Protein AF-A0A661T573-F1 (afdb_monomer_lite)

Foldseek 3Di:
DDDDDDDDDPDPDPPPDDDDDDDPVVCVVQPEEEEEDAWDPDADPNHTLVRVVCVLVVVLVHPHYDPDPVPRDPPHHYHYHYSRDDDDSVRSNVPRVDGPDDDDDPPPD

Secondary structure (DSSP, 8-state):
-----------------------HHHHHHTPPEEEEES--SS-BTTB-HHHHHHHHHHHTT--EEES-GGGSPTT--EEEEETTS---HHHHHHHHHSTT------S--

Structure (mmCIF, N/CA/C/O backbone):
data_AF-A0A661T573-F1
#
_entry.id   AF-A0A661T573-F1
#
loop_
_atom_site.group_PDB
_atom_site.id
_atom_site.type_symbol
_atom_site.label_atom_id
_atom_site.label_alt_id
_atom_site.label_comp_id
_atom_site.label_asym_id
_atom_site.label_entity_id
_atom_site.label_seq_id
_atom_site.pdbx_PDB_ins_code
_atom_site.Cartn_x
_atom_site.Cartn_y
_atom_site.Cartn_z
_atom_site.occupancy
_atom_site.B_iso_or_equiv
_atom_site.auth_seq_id
_atom_site.auth_comp_id
_atom_site.auth_asym_id
_atom_site.auth_atom_id
_atom_site.pdbx_PDB_model_num
ATOM 1 N N . MET A 1 1 ? 38.153 -5.346 37.457 1.00 38.47 1 MET A N 1
ATOM 2 C CA . MET A 1 1 ? 37.918 -5.873 36.093 1.00 38.47 1 MET A CA 1
ATOM 3 C C . MET A 1 1 ? 36.423 -6.089 35.889 1.00 38.47 1 MET A C 1
ATOM 5 O O . MET A 1 1 ? 35.817 -6.686 36.760 1.00 38.47 1 MET A O 1
ATOM 9 N N . LYS A 1 2 ? 35.891 -5.522 34.788 1.00 38.81 2 LYS A N 1
ATOM 10 C CA . LYS A 1 2 ? 34.679 -5.843 33.986 1.00 38.81 2 LYS A CA 1
ATOM 11 C C . LYS A 1 2 ? 33.511 -6.556 34.702 1.00 38.81 2 LYS A C 1
ATOM 13 O O . LYS A 1 2 ? 33.689 -7.635 35.231 1.00 38.81 2 LYS A O 1
ATOM 18 N N . GLY A 1 3 ? 32.259 -6.106 34.664 1.00 35.06 3 GLY A N 1
ATOM 19 C CA . GLY A 1 3 ? 31.572 -5.205 33.738 1.00 35.06 3 GLY A CA 1
ATOM 20 C C . GLY A 1 3 ? 30.124 -5.698 33.613 1.00 35.06 3 GLY A C 1
ATOM 21 O O . GLY A 1 3 ? 29.860 -6.648 32.882 1.00 35.06 3 GLY A O 1
ATOM 22 N N . GLY A 1 4 ? 29.204 -5.099 34.374 1.00 35.12 4 GLY A N 1
ATOM 23 C CA . GLY A 1 4 ? 27.785 -5.465 34.392 1.00 35.12 4 GLY A CA 1
ATOM 24 C C . GLY A 1 4 ? 27.025 -4.820 33.234 1.00 35.12 4 GLY A C 1
ATOM 25 O O . GLY A 1 4 ? 26.920 -3.595 33.155 1.00 35.12 4 GLY A O 1
ATOM 26 N N . LYS A 1 5 ? 26.508 -5.644 32.320 1.00 41.41 5 LYS A N 1
ATOM 27 C CA . LYS A 1 5 ? 25.707 -5.212 31.168 1.00 41.41 5 LYS A CA 1
ATOM 28 C C . LYS A 1 5 ? 24.347 -4.690 31.651 1.00 41.41 5 LYS A C 1
ATOM 30 O O . LYS A 1 5 ? 23.508 -5.466 32.097 1.00 41.41 5 LYS A O 1
ATOM 35 N N . ARG A 1 6 ? 24.122 -3.376 31.552 1.00 40.28 6 ARG A N 1
ATOM 36 C CA . ARG A 1 6 ? 22.798 -2.759 31.723 1.00 40.28 6 ARG A CA 1
ATOM 37 C C . ARG A 1 6 ? 22.036 -2.880 30.406 1.00 40.28 6 ARG A C 1
ATOM 39 O O . ARG A 1 6 ? 22.453 -2.311 29.402 1.00 40.28 6 ARG A O 1
ATOM 46 N N . GLY A 1 7 ? 20.953 -3.652 30.419 1.00 34.19 7 GLY A N 1
ATOM 47 C CA . GLY A 1 7 ? 20.026 -3.758 29.298 1.00 34.19 7 GLY A CA 1
ATOM 48 C C . GLY A 1 7 ? 19.343 -2.418 29.033 1.00 34.19 7 GLY A C 1
ATOM 49 O O . GLY A 1 7 ? 18.673 -1.877 29.911 1.00 34.19 7 GLY A O 1
ATOM 50 N N . LEU A 1 8 ? 19.518 -1.887 27.824 1.00 36.16 8 LEU A N 1
ATOM 51 C CA . LEU A 1 8 ? 18.704 -0.797 27.297 1.00 36.16 8 LEU A CA 1
ATOM 52 C C . LEU A 1 8 ? 17.332 -1.374 26.937 1.00 36.16 8 LEU A C 1
ATOM 54 O O . LEU A 1 8 ? 17.208 -2.173 26.011 1.00 36.16 8 LEU A O 1
ATOM 58 N N . LYS A 1 9 ? 16.297 -0.976 27.678 1.00 32.91 9 LYS A N 1
ATOM 59 C CA . LYS A 1 9 ? 14.911 -1.187 27.262 1.00 32.91 9 LYS A CA 1
ATOM 60 C C . LYS A 1 9 ? 14.574 -0.159 26.183 1.00 32.91 9 LYS A C 1
ATOM 62 O O . LYS A 1 9 ? 14.559 1.037 26.462 1.00 32.91 9 LYS A O 1
ATOM 67 N N . ALA A 1 10 ? 14.290 -0.625 24.971 1.00 35.56 10 ALA A N 1
ATOM 68 C CA . ALA A 1 10 ? 13.643 0.183 23.949 1.00 35.56 10 ALA A CA 1
ATOM 69 C C . ALA A 1 10 ? 12.192 0.446 24.387 1.00 35.56 10 ALA A C 1
ATOM 71 O O . ALA A 1 10 ? 11.351 -0.450 24.373 1.00 35.56 10 ALA A O 1
ATOM 72 N N . SER A 1 11 ? 11.918 1.668 24.836 1.00 33.97 11 SER A N 1
ATOM 73 C CA . SER A 1 11 ? 10.564 2.167 25.066 1.00 33.97 11 SER A CA 1
ATOM 74 C C . SER A 1 11 ? 10.106 2.859 23.786 1.00 33.97 11 SER A C 1
ATOM 76 O O . SER A 1 11 ? 10.401 4.033 23.572 1.00 33.97 11 SER A O 1
ATOM 78 N N . CYS A 1 12 ? 9.439 2.125 22.895 1.00 27.73 12 CYS A N 1
ATOM 79 C CA . CYS A 1 12 ? 8.727 2.743 21.781 1.00 27.73 12 CYS A CA 1
ATOM 80 C C . CYS A 1 12 ? 7.343 3.159 22.294 1.00 27.73 12 CYS A C 1
ATOM 82 O O . CYS A 1 12 ? 6.435 2.339 22.437 1.00 27.73 12 CYS A O 1
ATOM 84 N N . GLY A 1 13 ? 7.215 4.433 22.666 1.00 31.86 13 GLY A N 1
ATOM 85 C CA . GLY A 1 13 ? 5.962 5.020 23.123 1.00 31.86 13 GLY A CA 1
ATOM 86 C C . GLY A 1 13 ? 4.947 5.073 21.986 1.00 31.86 13 GLY A C 1
ATOM 87 O O . GLY A 1 13 ? 5.000 5.963 21.144 1.00 31.86 13 GLY A O 1
ATOM 88 N N . SER A 1 14 ? 3.998 4.138 21.980 1.00 33.69 14 SER A N 1
ATOM 89 C CA . SER A 1 14 ? 2.805 4.224 21.135 1.00 33.69 14 SER A CA 1
ATOM 90 C C . SER A 1 14 ? 1.895 5.322 21.676 1.00 33.69 14 SER A C 1
ATOM 92 O O . SER A 1 14 ? 1.109 5.110 22.603 1.00 33.69 14 SER A O 1
ATOM 94 N N . LYS A 1 15 ? 2.022 6.527 21.119 1.00 32.22 15 LYS A N 1
ATOM 95 C CA . LYS A 1 15 ? 1.079 7.619 21.355 1.00 32.22 15 LYS A CA 1
ATOM 96 C C . LYS A 1 15 ? -0.221 7.245 20.638 1.00 32.22 15 LYS A C 1
ATOM 98 O O . LYS A 1 15 ? -0.342 7.377 19.428 1.00 32.22 15 LYS A O 1
ATOM 103 N N . LYS A 1 16 ? -1.152 6.665 21.398 1.00 33.78 16 LYS A N 1
ATOM 104 C CA . LYS A 1 16 ? -2.457 6.182 20.936 1.00 33.78 16 LYS A CA 1
ATOM 105 C C . LYS A 1 16 ? -3.356 7.385 20.646 1.00 33.78 16 LYS A C 1
ATOM 107 O O . LYS A 1 16 ? -4.123 7.818 21.504 1.00 33.78 16 LYS A O 1
ATOM 112 N N . GLU A 1 17 ? -3.197 7.979 19.470 1.00 34.66 17 GLU A N 1
ATOM 113 C CA . GLU A 1 17 ? -4.089 9.036 19.008 1.00 34.66 17 GLU A CA 1
ATOM 114 C C . GLU A 1 17 ? -5.458 8.410 18.705 1.00 34.66 17 GLU A C 1
ATOM 116 O O . GLU A 1 17 ? -5.564 7.420 17.980 1.00 34.66 17 GLU A O 1
ATOM 121 N N . ARG A 1 18 ? -6.503 8.910 19.375 1.00 35.00 18 ARG A N 1
ATOM 122 C CA . ARG A 1 18 ? -7.871 8.384 19.287 1.00 35.00 18 ARG A CA 1
ATOM 123 C C . ARG A 1 18 ? -8.436 8.654 17.894 1.00 35.00 18 ARG A C 1
ATOM 125 O O . ARG A 1 18 ? -9.028 9.703 17.664 1.00 35.00 18 ARG A O 1
ATOM 132 N N . VAL A 1 19 ? -8.291 7.693 16.989 1.00 46.12 19 VAL A N 1
ATOM 133 C CA . VAL A 1 19 ? -9.080 7.650 15.756 1.00 46.12 19 VAL A CA 1
ATOM 134 C C . VAL A 1 19 ? -10.496 7.220 16.139 1.00 46.12 19 VAL A C 1
ATOM 136 O O . VAL A 1 19 ? -10.682 6.187 16.781 1.00 46.12 19 VAL A O 1
ATOM 139 N N . ALA A 1 20 ? -11.474 8.073 15.834 1.00 41.12 20 ALA A N 1
ATOM 140 C CA . ALA A 1 20 ? -12.874 7.888 16.192 1.00 41.12 20 ALA A CA 1
ATOM 141 C C . ALA A 1 20 ? -13.417 6.540 15.687 1.00 41.12 20 ALA A C 1
ATOM 143 O O . ALA A 1 20 ? -13.202 6.157 14.537 1.00 41.12 20 ALA A O 1
ATOM 144 N N . ASP A 1 21 ? -14.126 5.832 16.565 1.00 42.72 21 ASP A N 1
ATOM 145 C CA . ASP A 1 21 ? -14.720 4.532 16.276 1.00 42.72 21 ASP A CA 1
ATOM 146 C C . ASP A 1 21 ? -16.002 4.735 15.450 1.00 42.72 21 ASP A C 1
ATOM 148 O O . ASP A 1 21 ? -17.018 5.225 15.948 1.00 42.72 21 ASP A O 1
ATOM 152 N N . PHE A 1 22 ? -15.932 4.446 14.147 1.00 45.91 22 PHE A N 1
ATOM 153 C CA . PHE A 1 22 ? -17.074 4.553 13.239 1.00 45.91 22 PHE A CA 1
ATOM 154 C C . PHE A 1 22 ? -17.852 3.224 13.178 1.00 45.91 22 PHE A C 1
ATOM 156 O O . PHE A 1 22 ? -17.236 2.165 13.011 1.00 45.91 22 PHE A O 1
ATOM 163 N N . PRO A 1 23 ? -19.200 3.254 13.243 1.00 42.75 23 PRO A N 1
ATOM 164 C CA . PRO A 1 23 ? -20.033 2.051 13.281 1.00 42.75 23 PRO A CA 1
ATOM 165 C C . PRO A 1 23 ? -19.893 1.186 12.014 1.00 42.75 23 PRO A C 1
ATOM 167 O O . PRO A 1 23 ? -19.740 1.698 10.901 1.00 42.75 23 PRO A O 1
ATOM 170 N N . ALA A 1 24 ? -19.984 -0.137 12.188 1.00 46.25 24 ALA A N 1
ATOM 171 C CA . ALA A 1 24 ? -19.642 -1.169 11.198 1.00 46.25 24 ALA A CA 1
ATOM 172 C C . ALA A 1 24 ? -20.379 -1.073 9.841 1.00 46.25 24 ALA A C 1
ATOM 174 O O . ALA A 1 24 ? -19.832 -1.491 8.821 1.00 46.25 24 ALA A O 1
ATOM 175 N N . GLU A 1 25 ? -21.580 -0.488 9.788 1.00 37.34 25 GLU A N 1
ATOM 176 C CA . GLU A 1 25 ? -22.346 -0.307 8.541 1.00 37.34 25 GLU A CA 1
ATOM 177 C C . GLU A 1 25 ? -21.809 0.826 7.654 1.00 37.34 25 GLU A C 1
ATOM 179 O O . GLU A 1 25 ? -21.759 0.675 6.433 1.00 37.34 25 GLU A O 1
ATOM 184 N N . ARG A 1 26 ? -21.282 1.914 8.240 1.00 47.25 26 ARG A N 1
ATOM 185 C CA . ARG A 1 26 ? -20.576 2.966 7.480 1.00 47.25 26 ARG A CA 1
ATOM 186 C C . ARG A 1 26 ? -19.232 2.483 6.932 1.00 47.25 26 ARG A C 1
ATOM 188 O O . ARG A 1 26 ? -18.792 2.953 5.887 1.00 47.25 26 ARG A O 1
ATOM 195 N N . ARG A 1 27 ? -18.622 1.487 7.583 1.00 51.03 27 ARG A N 1
ATOM 196 C CA . ARG A 1 27 ? -17.356 0.867 7.161 1.00 51.03 27 ARG A CA 1
ATOM 197 C C . ARG A 1 27 ? -17.473 0.131 5.813 1.00 51.03 27 ARG A C 1
ATOM 199 O O . ARG A 1 27 ? -16.483 0.035 5.098 1.00 51.03 27 ARG A O 1
ATOM 206 N N . ARG A 1 28 ? -18.673 -0.338 5.427 1.00 49.34 28 ARG A N 1
ATOM 207 C CA . ARG A 1 28 ? -18.928 -1.001 4.125 1.00 49.34 28 ARG A CA 1
ATOM 208 C C . ARG A 1 28 ? -19.154 -0.029 2.967 1.00 49.34 28 ARG A C 1
ATOM 210 O O . ARG A 1 28 ? -18.781 -0.338 1.843 1.00 49.34 28 ARG A O 1
ATOM 217 N N . MET A 1 29 ? -19.730 1.142 3.233 1.00 49.56 29 MET A N 1
ATOM 218 C CA . MET A 1 29 ? -19.978 2.170 2.211 1.00 49.56 29 MET A CA 1
ATOM 219 C C . MET A 1 29 ? -18.754 3.082 1.995 1.00 49.56 29 MET A C 1
ATOM 221 O O . MET A 1 29 ? -18.670 3.806 1.008 1.00 49.56 29 MET A O 1
ATOM 225 N N . MET A 1 30 ? -17.779 3.013 2.907 1.00 63.69 30 MET A N 1
ATOM 226 C CA . MET A 1 30 ? -16.559 3.822 2.929 1.00 63.69 30 MET A CA 1
ATOM 227 C C . MET A 1 30 ? -15.340 2.926 3.201 1.00 63.69 30 MET A C 1
ATOM 229 O O . MET A 1 30 ? -14.561 3.184 4.114 1.00 63.69 30 MET A O 1
ATOM 233 N N . GLY A 1 31 ? -15.214 1.831 2.442 1.00 73.62 31 GLY A N 1
ATOM 234 C CA . GLY A 1 31 ? -14.070 0.920 2.546 1.00 73.62 31 GLY A CA 1
ATOM 235 C C . GLY A 1 31 ? -12.725 1.629 2.303 1.00 73.62 31 GLY A C 1
ATOM 236 O O . GLY A 1 31 ? -12.712 2.706 1.695 1.00 73.62 31 GLY A O 1
ATOM 237 N N . PRO A 1 32 ? -11.607 1.055 2.784 1.00 84.31 32 PRO A N 1
ATOM 238 C CA . PRO A 1 32 ? -10.283 1.646 2.626 1.00 84.31 32 PRO A CA 1
ATOM 239 C C . PRO A 1 32 ? -9.893 1.748 1.147 1.00 84.31 32 PRO A C 1
ATOM 241 O O . PRO A 1 32 ? -10.089 0.806 0.377 1.00 84.31 32 PRO A O 1
ATOM 244 N N . CYS A 1 33 ? -9.321 2.889 0.766 1.00 90.25 33 CYS A N 1
ATOM 245 C CA . CYS A 1 33 ? -8.753 3.116 -0.563 1.00 90.25 33 CYS A CA 1
ATOM 246 C C . CYS A 1 33 ? -7.235 2.916 -0.512 1.00 90.25 33 CYS A C 1
ATOM 248 O O . CYS A 1 33 ? -6.611 3.204 0.509 1.00 90.25 33 CYS A O 1
ATOM 250 N N . ALA A 1 34 ? -6.620 2.485 -1.609 1.00 92.94 34 ALA A N 1
ATOM 251 C CA . ALA A 1 34 ? -5.165 2.435 -1.731 1.00 92.94 34 ALA A CA 1
ATOM 252 C C . ALA A 1 34 ? -4.643 3.494 -2.703 1.00 92.94 34 ALA A C 1
ATOM 254 O O . ALA A 1 34 ? -5.229 3.731 -3.756 1.00 92.94 34 ALA A O 1
ATOM 255 N N . PHE A 1 35 ? -3.493 4.071 -2.370 1.00 94.12 35 PHE A N 1
ATOM 256 C CA . PHE A 1 35 ? -2.700 4.906 -3.261 1.00 94.12 35 PHE A CA 1
ATOM 257 C C . PHE A 1 35 ? -1.299 4.308 -3.374 1.00 94.12 35 PHE A C 1
ATOM 259 O O . PHE A 1 35 ? -0.567 4.202 -2.385 1.00 94.12 35 PHE A O 1
ATOM 266 N N . ILE A 1 36 ? -0.940 3.896 -4.589 1.00 93.25 36 ILE A N 1
ATOM 267 C CA . ILE A 1 36 ? 0.370 3.325 -4.895 1.00 93.25 36 ILE A CA 1
ATOM 268 C C . ILE A 1 36 ? 1.239 4.440 -5.464 1.00 93.25 36 ILE A C 1
ATOM 270 O O . ILE A 1 36 ? 0.939 4.973 -6.530 1.00 93.25 36 ILE A O 1
ATOM 274 N N . PHE A 1 37 ? 2.340 4.753 -4.788 1.00 92.12 37 PHE A N 1
ATOM 275 C CA . PHE A 1 37 ? 3.312 5.733 -5.263 1.00 92.12 37 PHE A CA 1
ATOM 276 C C . PHE A 1 37 ? 4.672 5.096 -5.497 1.00 92.12 37 PHE A C 1
ATOM 278 O O . PHE A 1 37 ? 5.021 4.098 -4.871 1.00 92.12 37 PHE A O 1
ATOM 285 N N . LYS A 1 38 ? 5.458 5.709 -6.386 1.00 89.88 38 LYS A N 1
ATOM 286 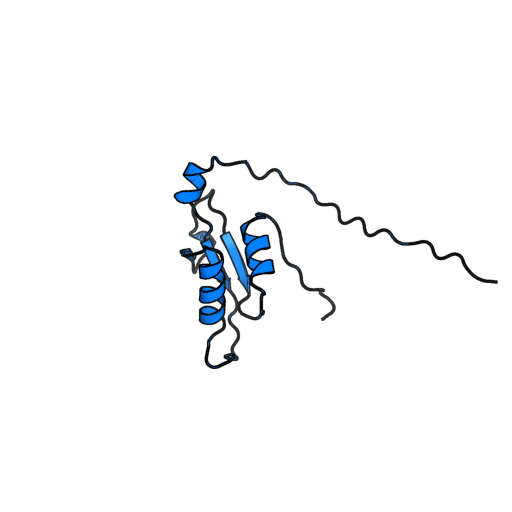C CA . LYS A 1 38 ? 6.820 5.283 -6.730 1.00 89.88 38 LYS A CA 1
ATOM 287 C C . LYS A 1 38 ? 6.882 3.824 -7.201 1.00 89.88 38 LYS A C 1
ATOM 289 O O . LYS A 1 38 ? 7.207 2.908 -6.448 1.00 89.88 38 LYS A O 1
ATOM 294 N N . GLU A 1 39 ? 6.566 3.623 -8.474 1.00 88.12 39 GLU A N 1
ATOM 295 C CA . GLU A 1 39 ? 6.697 2.322 -9.131 1.00 88.12 39 GLU A CA 1
ATOM 296 C C . GLU A 1 39 ? 8.169 1.926 -9.336 1.00 88.12 39 GLU A C 1
ATOM 298 O O . GLU A 1 39 ? 9.045 2.780 -9.483 1.00 88.12 39 GLU A O 1
ATOM 303 N N . SER A 1 40 ? 8.445 0.619 -9.341 1.00 89.12 40 SER A N 1
ATOM 304 C CA . SER A 1 40 ? 9.768 0.092 -9.684 1.00 89.12 40 SER A CA 1
ATOM 305 C C . SER A 1 40 ? 9.914 -0.005 -11.199 1.00 89.12 40 SER A C 1
ATOM 307 O O . SER A 1 40 ? 9.042 -0.553 -11.873 1.00 89.12 40 SER A O 1
ATOM 309 N N . ALA A 1 41 ? 11.048 0.462 -11.726 1.00 86.19 41 ALA A N 1
ATOM 310 C CA . ALA A 1 41 ? 11.380 0.335 -13.145 1.00 86.19 41 ALA A CA 1
ATOM 311 C C . ALA A 1 41 ? 11.635 -1.124 -13.569 1.00 86.19 41 ALA A C 1
ATOM 313 O O . ALA A 1 41 ? 11.542 -1.449 -14.751 1.00 86.19 41 ALA A O 1
ATOM 314 N N . VAL A 1 42 ? 11.955 -2.006 -12.616 1.00 88.31 42 VAL A N 1
ATOM 315 C CA . VAL A 1 42 ? 12.265 -3.410 -12.895 1.00 88.31 42 VAL A CA 1
ATOM 316 C C . VAL A 1 42 ? 11.003 -4.261 -12.724 1.00 88.31 42 VAL A C 1
ATOM 318 O O . VAL A 1 42 ? 10.493 -4.380 -11.601 1.00 88.31 42 VAL A O 1
ATOM 321 N N . PRO A 1 43 ? 10.493 -4.891 -13.798 1.00 88.19 43 PRO A N 1
ATOM 322 C CA . PRO A 1 43 ? 9.405 -5.847 -13.675 1.00 88.19 43 PRO A CA 1
ATOM 323 C C . PRO A 1 43 ? 9.902 -7.108 -12.963 1.00 88.19 43 PRO A C 1
ATOM 325 O O . PRO A 1 43 ? 10.979 -7.623 -13.257 1.00 88.19 43 PRO A O 1
ATOM 328 N N . LEU A 1 44 ? 9.089 -7.648 -12.057 1.00 86.69 44 LEU A N 1
ATOM 329 C CA . LEU A 1 44 ? 9.365 -8.940 -11.426 1.00 86.69 44 LEU A CA 1
ATOM 330 C C . LEU A 1 44 ? 8.426 -9.980 -12.023 1.00 86.69 44 LEU A C 1
ATOM 332 O O . LEU A 1 44 ? 7.209 -9.794 -12.008 1.00 86.69 44 LEU A O 1
ATOM 336 N N . TRP A 1 45 ? 8.996 -11.053 -12.574 1.00 88.12 45 TRP A N 1
ATOM 337 C CA . TRP A 1 45 ? 8.252 -12.136 -13.234 1.00 88.12 45 TRP A CA 1
ATOM 338 C C . TRP A 1 45 ? 7.295 -11.642 -14.334 1.00 88.12 45 TRP A C 1
ATOM 340 O O . TRP A 1 45 ? 6.168 -12.116 -14.457 1.00 88.12 45 TRP A O 1
ATOM 350 N N . GLY A 1 46 ? 7.722 -10.636 -15.105 1.00 88.50 46 GLY A N 1
ATOM 351 C CA . GLY A 1 46 ? 6.905 -10.036 -16.167 1.00 88.50 46 GLY A CA 1
ATOM 352 C C . GLY A 1 46 ? 5.734 -9.176 -15.670 1.00 88.50 46 GLY A C 1
ATOM 353 O O . GLY A 1 46 ? 4.889 -8.781 -16.469 1.00 88.50 46 GLY A O 1
ATOM 354 N N . LEU A 1 47 ? 5.662 -8.870 -14.369 1.00 88.25 47 LEU A N 1
ATOM 355 C CA . LEU A 1 47 ? 4.639 -8.006 -13.780 1.00 88.25 47 LEU A CA 1
ATOM 356 C C . LEU A 1 47 ? 5.246 -6.688 -13.297 1.00 88.25 47 LEU A C 1
ATOM 358 O O . LEU A 1 47 ? 6.283 -6.670 -12.627 1.00 88.25 47 LEU A O 1
ATOM 362 N N . SER A 1 48 ? 4.553 -5.585 -13.585 1.00 90.69 48 SER A N 1
ATOM 363 C CA . SER A 1 48 ? 4.872 -4.288 -12.988 1.00 90.69 48 SER A CA 1
ATOM 364 C C . SER A 1 48 ? 4.613 -4.304 -11.480 1.00 90.69 48 SER A C 1
ATOM 366 O O . SER A 1 48 ? 3.790 -5.079 -10.973 1.00 90.69 48 SER A O 1
ATOM 368 N N . SER A 1 49 ? 5.291 -3.414 -10.752 1.00 91.00 49 SER A N 1
ATOM 369 C CA . SER A 1 49 ? 5.054 -3.190 -9.321 1.00 91.00 49 SER A CA 1
ATOM 370 C C . SER A 1 49 ? 3.585 -2.926 -9.014 1.00 91.00 49 SER A C 1
ATOM 372 O O . SER A 1 49 ? 3.041 -3.527 -8.088 1.00 91.00 49 SER A O 1
ATOM 374 N N . ARG A 1 50 ? 2.924 -2.099 -9.834 1.00 91.50 50 ARG A N 1
ATOM 375 C CA . ARG A 1 50 ? 1.504 -1.779 -9.692 1.00 91.50 50 ARG A CA 1
ATOM 376 C C . ARG A 1 50 ? 0.620 -3.016 -9.806 1.00 91.50 50 ARG A C 1
ATOM 378 O O . ARG A 1 50 ? -0.135 -3.292 -8.883 1.00 91.50 50 ARG A O 1
ATOM 385 N N . ARG A 1 51 ? 0.767 -3.828 -10.860 1.00 92.31 51 ARG A N 1
ATOM 386 C CA . ARG A 1 51 ? -0.051 -5.047 -11.035 1.00 92.31 51 ARG A CA 1
ATOM 387 C C . ARG A 1 51 ? 0.152 -6.057 -9.910 1.00 92.31 51 ARG A C 1
ATOM 389 O O . ARG A 1 51 ? -0.790 -6.742 -9.513 1.00 92.31 51 ARG A O 1
ATOM 396 N N . ARG A 1 52 ? 1.382 -6.181 -9.407 1.00 91.75 52 ARG A N 1
ATOM 397 C CA . ARG A 1 52 ? 1.686 -7.043 -8.260 1.00 91.75 52 ARG A CA 1
ATOM 398 C C . ARG A 1 52 ? 0.982 -6.540 -6.999 1.00 91.75 52 ARG A C 1
ATOM 400 O O . ARG A 1 52 ? 0.305 -7.328 -6.346 1.00 91.75 52 ARG A O 1
ATOM 407 N N . LEU A 1 53 ? 1.104 -5.249 -6.693 1.00 92.56 53 LEU A N 1
ATOM 408 C CA . LEU A 1 53 ? 0.462 -4.642 -5.528 1.00 92.56 53 LEU A CA 1
ATOM 409 C C . LEU A 1 53 ? -1.060 -4.671 -5.618 1.00 92.56 53 LEU A C 1
ATOM 411 O O . LEU A 1 53 ? -1.701 -5.044 -4.647 1.00 92.56 53 LEU A O 1
ATOM 415 N N . GLU A 1 54 ? -1.651 -4.373 -6.773 1.00 92.50 54 GLU A N 1
ATOM 416 C CA . GLU A 1 54 ? -3.101 -4.458 -6.976 1.00 92.50 54 GLU A CA 1
ATOM 417 C C . GLU A 1 54 ? -3.639 -5.859 -6.664 1.00 92.50 54 GLU A C 1
ATOM 419 O O . GLU A 1 54 ? -4.685 -5.992 -6.033 1.00 92.50 54 GLU A O 1
ATOM 424 N N . ARG A 1 55 ? -2.920 -6.920 -7.057 1.00 91.88 55 ARG A N 1
ATOM 425 C CA . ARG A 1 55 ? -3.307 -8.304 -6.733 1.00 91.88 55 ARG A CA 1
ATOM 426 C C . ARG A 1 55 ? -3.286 -8.571 -5.231 1.00 91.88 55 ARG A C 1
ATOM 428 O O . ARG A 1 55 ? -4.214 -9.195 -4.725 1.00 91.88 55 ARG A O 1
ATOM 435 N N . VAL A 1 56 ? -2.247 -8.111 -4.539 1.00 91.31 56 VAL A N 1
ATOM 436 C CA . VAL A 1 56 ? -2.106 -8.271 -3.085 1.00 91.31 56 VAL A CA 1
ATOM 437 C C . VAL A 1 56 ? -3.177 -7.461 -2.346 1.00 91.31 56 VAL A C 1
ATOM 439 O O . VAL A 1 56 ? -3.891 -7.989 -1.502 1.00 91.31 56 VAL A O 1
ATOM 442 N N . LEU A 1 57 ? -3.373 -6.201 -2.729 1.00 92.06 57 LEU A N 1
ATOM 443 C CA . LEU A 1 57 ? -4.344 -5.293 -2.116 1.00 92.06 57 LEU A CA 1
ATOM 444 C C . LEU A 1 57 ? -5.788 -5.772 -2.317 1.00 92.06 57 LEU A C 1
ATOM 446 O O . LEU A 1 57 ? -6.580 -5.734 -1.378 1.00 92.06 57 LEU A O 1
ATOM 450 N N . ARG A 1 58 ? -6.116 -6.325 -3.491 1.00 91.75 58 ARG A N 1
ATOM 451 C CA . ARG A 1 58 ? -7.426 -6.949 -3.737 1.00 91.75 58 ARG A CA 1
ATOM 452 C C . ARG A 1 58 ? -7.677 -8.162 -2.847 1.00 91.75 58 ARG A C 1
ATOM 454 O O . ARG A 1 58 ? -8.805 -8.348 -2.404 1.00 91.75 58 ARG A O 1
ATOM 461 N N . ARG A 1 59 ? -6.650 -8.972 -2.561 1.00 88.62 59 ARG A N 1
ATOM 462 C CA . ARG A 1 59 ? -6.762 -10.092 -1.605 1.00 88.62 59 ARG A CA 1
ATOM 463 C C . ARG A 1 59 ? -7.004 -9.604 -0.180 1.00 88.62 59 ARG A C 1
ATOM 465 O O . ARG A 1 59 ? -7.758 -10.243 0.542 1.00 88.62 59 ARG A O 1
ATOM 472 N N . ALA A 1 60 ? -6.435 -8.456 0.180 1.00 87.69 60 ALA A N 1
ATOM 473 C CA . ALA A 1 60 ? -6.690 -7.774 1.448 1.00 87.69 60 ALA A CA 1
ATOM 474 C C . ALA A 1 60 ? -8.046 -7.032 1.494 1.00 87.69 60 ALA A C 1
ATOM 476 O O . ALA A 1 60 ? -8.351 -6.360 2.475 1.00 87.69 60 ALA A O 1
ATOM 477 N N . GLY A 1 61 ? -8.872 -7.130 0.444 1.00 88.31 61 GLY A N 1
ATOM 478 C CA . GLY A 1 61 ? -10.199 -6.512 0.385 1.00 88.31 61 GLY A CA 1
ATOM 479 C C . GLY A 1 61 ? -10.219 -5.055 -0.089 1.00 88.31 61 GLY A C 1
ATOM 480 O O . GLY A 1 61 ? -11.284 -4.440 -0.085 1.00 88.31 61 GLY A O 1
ATOM 481 N N . ILE A 1 62 ? -9.087 -4.501 -0.535 1.00 89.75 62 ILE A N 1
ATOM 482 C CA . ILE A 1 62 ? -9.033 -3.161 -1.130 1.00 89.75 62 ILE A CA 1
ATOM 483 C C . ILE A 1 62 ? -9.313 -3.260 -2.627 1.00 89.75 62 ILE A C 1
ATOM 485 O O . ILE A 1 62 ? -8.519 -3.791 -3.406 1.00 89.75 62 ILE A O 1
ATOM 489 N N . THR A 1 63 ? -10.455 -2.723 -3.039 1.00 87.94 63 THR A N 1
ATOM 490 C CA . THR A 1 63 ? -10.864 -2.672 -4.449 1.00 87.94 63 THR A CA 1
ATOM 491 C C . THR A 1 63 ? -10.792 -1.274 -5.051 1.00 87.94 63 THR A C 1
ATOM 493 O O . THR A 1 63 ? -10.854 -1.153 -6.272 1.00 87.94 63 THR A O 1
ATOM 496 N N . ASP A 1 64 ? -10.684 -0.245 -4.209 1.00 89.50 64 ASP A N 1
ATOM 497 C CA . ASP A 1 64 ? -10.677 1.162 -4.600 1.00 89.50 64 ASP A CA 1
ATOM 498 C C . ASP A 1 64 ? -9.235 1.688 -4.626 1.00 89.50 64 ASP A C 1
ATOM 500 O O . ASP A 1 64 ? -8.530 1.654 -3.612 1.00 89.50 64 ASP A O 1
ATOM 504 N N . PHE A 1 65 ? -8.792 2.137 -5.798 1.00 90.31 65 PHE A N 1
ATOM 505 C CA . PHE A 1 65 ? -7.445 2.648 -6.030 1.00 90.31 65 PHE A CA 1
ATOM 506 C C . PHE A 1 65 ? -7.556 4.097 -6.481 1.00 90.31 65 PHE A C 1
ATOM 508 O O . PHE A 1 65 ? -8.157 4.374 -7.516 1.00 90.31 65 PHE A O 1
ATOM 515 N N . THR A 1 66 ? -6.961 5.005 -5.715 1.00 89.62 66 THR A N 1
ATOM 516 C CA . THR A 1 66 ? -6.848 6.410 -6.108 1.00 89.62 66 THR A CA 1
ATOM 517 C C . THR A 1 66 ? -5.469 6.675 -6.706 1.00 89.62 66 THR A C 1
ATOM 519 O O . THR A 1 66 ? -4.503 5.980 -6.385 1.00 89.62 66 THR A O 1
ATOM 522 N N . GLU A 1 67 ? -5.377 7.679 -7.575 1.00 88.81 67 GLU A N 1
ATOM 523 C CA . GLU A 1 67 ? -4.115 8.259 -8.060 1.00 88.81 67 GLU A CA 1
ATOM 524 C C . GLU A 1 67 ? -3.784 9.582 -7.363 1.00 88.81 67 GLU A C 1
ATOM 526 O O . GLU A 1 67 ? -2.679 10.098 -7.504 1.00 88.81 67 GLU A O 1
ATOM 531 N N . ASP A 1 68 ? -4.721 10.109 -6.578 1.00 87.06 68 ASP A N 1
ATOM 532 C CA . ASP A 1 68 ? -4.525 11.301 -5.772 1.00 87.06 68 ASP A CA 1
ATOM 533 C C . ASP A 1 68 ? -5.088 11.060 -4.361 1.00 87.06 68 ASP A C 1
ATOM 535 O O . ASP A 1 68 ? -6.293 10.847 -4.196 1.00 87.06 68 ASP A O 1
ATOM 539 N N . PRO A 1 69 ? -4.253 11.052 -3.308 1.00 83.12 69 PRO A N 1
ATOM 540 C CA . PRO A 1 69 ? -4.756 10.964 -1.943 1.00 83.12 69 PRO A CA 1
ATOM 541 C C . PRO A 1 69 ? -5.542 12.222 -1.531 1.00 83.12 69 PRO A C 1
ATOM 543 O O . PRO A 1 69 ? -6.378 12.132 -0.634 1.00 83.12 69 PRO A O 1
ATOM 546 N N . GLY A 1 70 ? -5.314 13.373 -2.178 1.00 82.75 70 GLY A N 1
ATOM 547 C CA . GLY A 1 70 ? -6.017 14.629 -1.907 1.00 82.75 70 GLY A CA 1
ATOM 548 C C . GLY A 1 70 ? -7.472 14.642 -2.381 1.00 82.75 70 GLY A C 1
ATOM 549 O O . GLY A 1 70 ? -8.289 15.378 -1.831 1.00 82.75 70 GLY A O 1
ATOM 550 N N . SER A 1 71 ? -7.826 13.788 -3.344 1.00 83.75 71 SER A N 1
ATOM 551 C CA . SER A 1 71 ? -9.195 13.659 -3.850 1.00 83.75 71 SER A CA 1
ATOM 5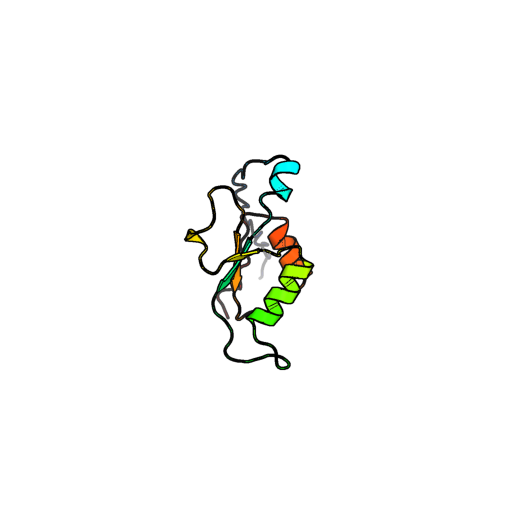52 C C . SER A 1 71 ? -10.088 12.778 -2.970 1.00 83.75 71 SER A C 1
ATOM 554 O O . SER A 1 71 ? -11.276 12.610 -3.261 1.00 83.75 71 SER A O 1
ATOM 556 N N . VAL A 1 72 ? -9.537 12.165 -1.917 1.00 84.31 72 VAL A N 1
ATOM 557 C CA . VAL A 1 72 ? -10.286 11.250 -1.054 1.00 84.31 72 VAL A CA 1
ATOM 558 C C . VAL A 1 72 ? -11.136 12.043 -0.048 1.00 84.31 72 VAL A C 1
ATOM 560 O O . VAL A 1 72 ? -10.609 12.912 0.647 1.00 84.31 72 VAL A O 1
ATOM 563 N N . PRO A 1 73 ? -12.444 11.741 0.088 1.00 81.94 73 PRO A N 1
ATOM 564 C CA . PRO A 1 73 ? -13.314 12.414 1.047 1.00 81.94 73 PRO A CA 1
ATOM 565 C C . PRO A 1 73 ? -12.803 12.325 2.489 1.00 81.94 73 PRO A C 1
ATOM 567 O O . PRO A 1 73 ? -12.351 11.268 2.941 1.00 81.94 73 PRO A O 1
ATOM 570 N N . ALA A 1 74 ? -12.963 13.414 3.243 1.00 75.94 74 ALA A N 1
ATOM 571 C CA . ALA A 1 74 ? -12.659 13.437 4.669 1.00 75.94 74 ALA A CA 1
ATOM 572 C C . ALA A 1 74 ? -13.453 12.341 5.408 1.00 75.94 74 ALA A C 1
ATOM 574 O O . ALA A 1 74 ? -14.674 12.248 5.282 1.00 75.94 74 ALA A O 1
ATOM 575 N N . GLY A 1 75 ? -12.748 11.497 6.168 1.00 76.88 75 GLY A N 1
ATOM 576 C CA . G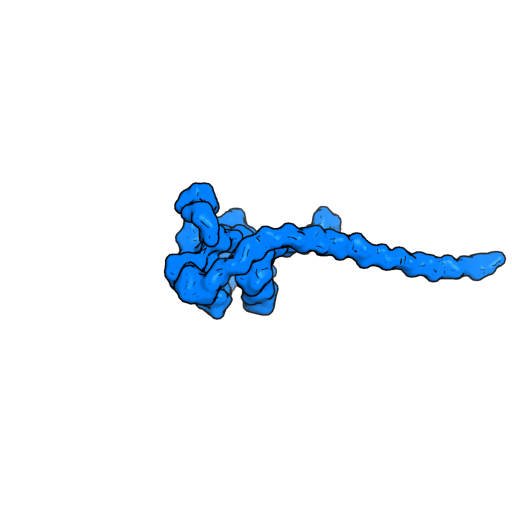LY A 1 75 ? -13.331 10.368 6.904 1.00 76.88 75 GLY A CA 1
ATOM 577 C C . GLY A 1 75 ? -13.138 8.995 6.252 1.00 76.88 75 GLY A C 1
ATOM 578 O O . GLY A 1 75 ? -13.456 7.988 6.882 1.00 76.88 75 GLY A O 1
ATOM 579 N N . ARG A 1 76 ? -12.577 8.920 5.036 1.00 84.31 76 ARG A N 1
ATOM 580 C CA . ARG A 1 76 ? -12.099 7.657 4.454 1.00 84.31 76 ARG A CA 1
ATOM 581 C C . ARG A 1 76 ? -10.663 7.353 4.878 1.00 84.31 76 ARG A C 1
ATOM 583 O O . ARG A 1 76 ? -9.816 8.240 4.948 1.00 84.31 76 ARG A O 1
ATOM 590 N N . THR A 1 77 ? -10.382 6.078 5.128 1.00 86.50 77 THR A N 1
ATOM 591 C CA . THR A 1 77 ? -9.018 5.596 5.374 1.00 86.50 77 THR A CA 1
ATOM 592 C C . THR A 1 77 ? -8.305 5.366 4.045 1.00 86.50 77 THR A C 1
ATOM 594 O O . THR A 1 77 ? -8.837 4.689 3.164 1.00 86.50 77 THR A O 1
ATOM 597 N N . VAL A 1 78 ? -7.092 5.904 3.918 1.00 90.62 78 VAL A N 1
ATOM 598 C CA . VAL A 1 78 ? -6.237 5.731 2.737 1.00 90.62 78 VAL A CA 1
ATOM 599 C C . VAL A 1 78 ? -4.972 4.984 3.133 1.00 90.62 78 VAL A C 1
ATOM 601 O O . VAL A 1 78 ? -4.245 5.417 4.026 1.00 90.62 78 VAL A O 1
ATOM 604 N N . LEU A 1 79 ? -4.697 3.875 2.451 1.00 91.81 79 LEU A N 1
ATOM 605 C CA . LEU A 1 79 ? -3.440 3.147 2.551 1.00 91.81 79 LEU A CA 1
ATOM 606 C C . LEU A 1 79 ? -2.454 3.693 1.513 1.00 91.81 79 LEU A C 1
ATOM 608 O O . LEU A 1 79 ? -2.630 3.498 0.310 1.00 91.81 79 LEU A O 1
ATOM 612 N N . LEU A 1 80 ? -1.405 4.359 1.988 1.00 93.00 80 LEU A N 1
ATOM 613 C CA . LEU A 1 80 ? -0.293 4.830 1.164 1.00 93.00 80 LEU A CA 1
ATOM 614 C C . LEU A 1 80 ? 0.763 3.722 1.081 1.00 93.00 80 LEU A C 1
ATOM 616 O O . LEU A 1 80 ? 1.285 3.295 2.111 1.00 93.00 80 LEU A O 1
ATOM 620 N N . ILE A 1 81 ? 1.102 3.266 -0.125 1.00 92.56 81 ILE A N 1
ATOM 621 C CA . ILE A 1 81 ? 2.061 2.170 -0.313 1.00 92.56 81 ILE A CA 1
ATOM 622 C C . ILE A 1 81 ? 3.087 2.476 -1.403 1.00 92.56 81 ILE A C 1
ATOM 624 O O . ILE A 1 81 ? 2.763 3.027 -2.456 1.00 92.56 81 ILE A O 1
ATOM 628 N N . ARG A 1 82 ? 4.340 2.089 -1.152 1.00 92.44 82 ARG A N 1
ATOM 629 C CA . ARG A 1 82 ? 5.442 2.253 -2.100 1.00 92.44 82 ARG A CA 1
ATOM 630 C C . ARG A 1 82 ? 5.507 1.083 -3.080 1.00 92.44 82 ARG A C 1
ATOM 632 O O . ARG A 1 82 ? 5.603 -0.067 -2.671 1.00 92.44 82 ARG A O 1
ATOM 639 N N . GLY A 1 83 ? 5.519 1.370 -4.377 1.00 91.62 83 GLY A N 1
ATOM 640 C CA . GLY A 1 83 ? 5.643 0.377 -5.449 1.00 91.62 83 GLY A CA 1
ATOM 641 C C . GLY A 1 83 ? 7.016 -0.289 -5.552 1.00 91.62 83 GLY A C 1
ATOM 642 O O . GLY A 1 83 ? 7.140 -1.348 -6.171 1.00 91.62 83 GLY A O 1
ATOM 643 N N . ASP A 1 84 ? 8.043 0.303 -4.945 1.00 90.38 84 ASP A N 1
ATOM 644 C CA . ASP A 1 84 ? 9.420 -0.182 -5.014 1.00 90.38 84 ASP A CA 1
ATOM 645 C C . ASP A 1 84 ? 9.779 -1.247 -3.966 1.00 90.38 84 ASP A C 1
ATOM 647 O O . ASP A 1 84 ? 10.849 -1.844 -4.065 1.00 90.38 84 ASP A O 1
ATOM 651 N N . TYR A 1 85 ? 8.873 -1.569 -3.037 1.00 90.00 85 TYR A N 1
ATOM 652 C CA . TYR A 1 85 ? 9.049 -2.663 -2.078 1.00 90.00 85 TYR A CA 1
ATOM 653 C C . TYR A 1 85 ? 8.194 -3.895 -2.399 1.00 90.00 85 TYR A C 1
ATOM 655 O O . TYR A 1 85 ? 7.218 -3.864 -3.158 1.00 90.00 85 TYR A O 1
ATOM 663 N N . LEU A 1 86 ? 8.592 -5.015 -1.794 1.00 89.25 86 LEU A N 1
ATOM 664 C CA . LEU A 1 86 ? 7.803 -6.236 -1.716 1.00 89.25 86 LEU A CA 1
ATOM 665 C C . LEU A 1 86 ? 7.189 -6.350 -0.327 1.00 89.25 86 LEU A C 1
ATOM 667 O O . LEU A 1 86 ? 7.867 -6.146 0.677 1.00 89.25 86 LEU A O 1
ATOM 671 N N . TYR A 1 87 ? 5.912 -6.705 -0.296 1.00 90.12 87 TYR A N 1
ATOM 672 C CA . TYR A 1 87 ? 5.142 -6.868 0.926 1.00 90.12 87 TYR A CA 1
ATOM 673 C C . TYR A 1 87 ? 4.549 -8.267 0.954 1.00 90.12 87 TYR A C 1
ATOM 675 O O . TYR A 1 87 ? 4.136 -8.791 -0.081 1.00 90.12 87 TYR A O 1
ATOM 683 N N . ASP A 1 88 ? 4.508 -8.845 2.147 1.00 90.06 88 ASP A N 1
ATOM 684 C CA . ASP A 1 88 ? 3.776 -10.075 2.414 1.00 90.06 88 ASP A CA 1
ATOM 685 C C . ASP A 1 88 ? 2.301 -9.759 2.701 1.00 90.06 88 ASP A C 1
ATOM 687 O O . ASP A 1 88 ? 1.983 -8.698 3.252 1.00 90.06 88 ASP A O 1
ATOM 691 N N . ASP A 1 89 ? 1.407 -10.696 2.380 1.00 89.50 89 ASP A N 1
ATOM 692 C CA . ASP A 1 89 ? -0.035 -10.567 2.619 1.00 89.50 89 ASP A CA 1
ATOM 693 C C . ASP A 1 89 ? -0.333 -10.237 4.097 1.00 89.50 89 ASP A C 1
ATOM 695 O O . ASP A 1 89 ? -1.209 -9.424 4.392 1.00 89.50 89 ASP A O 1
ATOM 699 N N . ARG A 1 90 ? 0.441 -10.787 5.046 1.00 90.75 90 ARG A N 1
ATOM 700 C CA . ARG A 1 90 ? 0.269 -10.520 6.486 1.00 90.75 90 ARG A CA 1
ATOM 701 C C . ARG A 1 90 ? 0.553 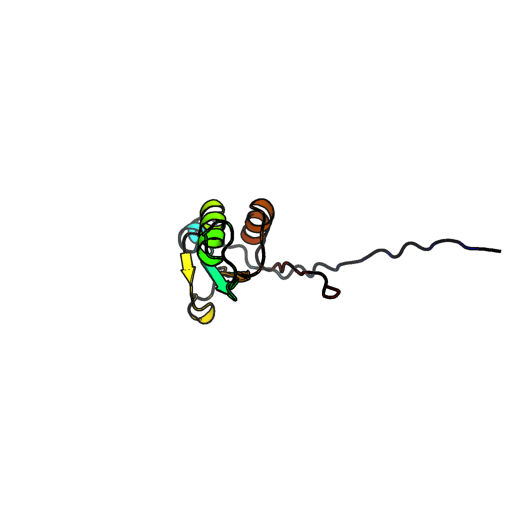-9.071 6.858 1.00 90.75 90 ARG A C 1
ATOM 703 O O . ARG A 1 90 ? -0.148 -8.511 7.697 1.00 90.75 90 ARG A O 1
ATOM 710 N N . VAL A 1 91 ? 1.574 -8.471 6.248 1.00 92.38 91 VAL A N 1
ATOM 711 C CA . VAL A 1 91 ? 1.938 -7.070 6.500 1.00 92.38 91 VAL A CA 1
ATOM 712 C C . VAL A 1 91 ? 0.839 -6.160 5.971 1.00 92.38 91 VAL A C 1
ATOM 714 O O . VAL A 1 91 ? 0.413 -5.249 6.672 1.00 92.38 91 VAL A O 1
ATOM 717 N N . ILE A 1 92 ? 0.336 -6.438 4.768 1.00 91.88 92 ILE A N 1
ATOM 718 C CA . ILE A 1 92 ? -0.757 -5.663 4.179 1.00 91.88 92 ILE A CA 1
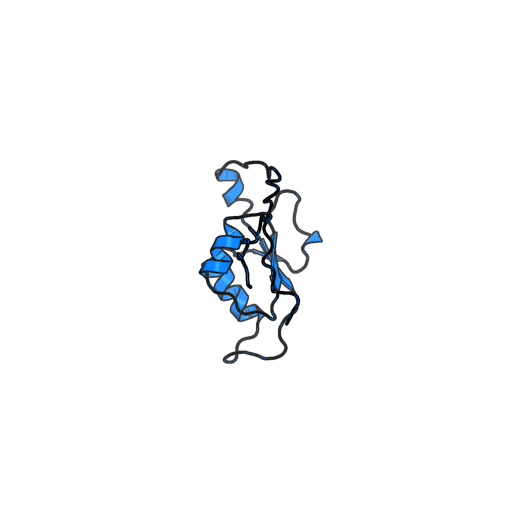ATOM 719 C C . ILE A 1 92 ? -2.022 -5.771 5.028 1.00 91.88 92 ILE A C 1
ATOM 721 O O . ILE A 1 92 ? -2.602 -4.743 5.362 1.00 91.88 92 ILE A O 1
ATOM 725 N N . ASN A 1 93 ? -2.406 -6.976 5.452 1.00 91.12 93 ASN A N 1
ATOM 726 C CA . ASN A 1 93 ? -3.577 -7.158 6.310 1.00 91.12 93 ASN A CA 1
ATOM 727 C C . ASN A 1 93 ? -3.434 -6.395 7.635 1.00 91.12 93 ASN A C 1
ATOM 729 O O . ASN A 1 93 ? -4.351 -5.680 8.028 1.00 91.12 93 ASN A O 1
ATOM 733 N N . ALA A 1 94 ? -2.261 -6.448 8.274 1.00 91.06 94 ALA A N 1
ATOM 734 C CA . ALA A 1 94 ? -2.010 -5.705 9.508 1.00 91.06 94 ALA A CA 1
ATOM 735 C C . ALA A 1 94 ? -2.122 -4.178 9.320 1.00 91.06 94 ALA A C 1
ATOM 737 O O . ALA A 1 94 ? -2.660 -3.489 10.190 1.00 91.06 94 ALA A O 1
ATOM 738 N N . LEU A 1 95 ? -1.646 -3.650 8.184 1.00 91.31 95 LEU A N 1
ATOM 739 C CA . LEU A 1 95 ? -1.762 -2.228 7.836 1.00 91.31 95 LEU A CA 1
ATOM 740 C C . LEU A 1 95 ? -3.213 -1.809 7.563 1.00 91.31 95 LEU A C 1
ATOM 742 O O . LEU A 1 95 ? -3.608 -0.704 7.924 1.00 91.31 95 LEU A O 1
ATOM 746 N N . VAL A 1 96 ? -4.008 -2.680 6.940 1.00 89.44 96 VAL A N 1
ATOM 747 C CA . VAL A 1 96 ? -5.430 -2.424 6.665 1.00 89.44 96 VAL A CA 1
ATOM 748 C C . VAL A 1 96 ? -6.262 -2.453 7.947 1.00 89.44 96 VAL A C 1
ATOM 750 O O . VAL A 1 96 ? -7.148 -1.619 8.126 1.00 89.44 96 VAL A O 1
ATOM 753 N N . GLU A 1 97 ? -5.973 -3.386 8.854 1.00 88.75 97 GLU A N 1
ATOM 754 C CA . GLU A 1 97 ? -6.685 -3.530 10.129 1.00 88.75 97 GLU A CA 1
ATOM 755 C C . GLU A 1 97 ? -6.318 -2.444 11.148 1.00 88.75 97 GLU A C 1
ATOM 757 O O . GLU A 1 97 ? -7.134 -2.109 12.010 1.00 88.75 97 GLU A O 1
ATOM 762 N N . THR A 1 98 ? -5.113 -1.874 11.045 1.00 88.44 98 THR A N 1
ATOM 763 C CA . THR A 1 98 ? -4.583 -0.909 12.017 1.00 88.44 98 THR A CA 1
ATOM 764 C C . THR A 1 98 ? -4.362 0.464 11.371 1.00 88.44 98 THR A C 1
ATOM 766 O O . THR A 1 98 ? -3.241 0.791 10.988 1.00 88.44 98 THR A O 1
ATOM 769 N N . PRO A 1 99 ? -5.396 1.315 11.245 1.00 86.31 99 PRO A N 1
ATOM 770 C CA . PRO A 1 99 ? -5.229 2.656 10.692 1.00 86.31 99 PRO A CA 1
ATOM 771 C C . PRO A 1 99 ? -4.321 3.527 11.577 1.00 86.31 99 PRO A C 1
ATOM 773 O O . PRO A 1 99 ? -4.290 3.384 12.799 1.00 86.31 99 PRO A O 1
ATOM 776 N N . GLY A 1 100 ? -3.608 4.469 10.954 1.00 87.25 100 GLY A N 1
ATOM 777 C CA . GLY A 1 100 ? -2.729 5.413 11.658 1.00 87.25 100 GLY A CA 1
ATOM 778 C C . GLY A 1 100 ? -1.350 4.856 12.022 1.00 87.25 100 GLY A C 1
ATOM 779 O O . GLY A 1 100 ? -0.631 5.472 12.806 1.00 87.25 100 GLY A O 1
ATOM 780 N N . VAL A 1 101 ? -0.966 3.708 11.461 1.00 90.19 101 VAL A N 1
ATOM 781 C CA . VAL A 1 101 ? 0.380 3.141 11.608 1.00 90.19 101 VAL A CA 1
ATOM 782 C C . VAL A 1 101 ? 1.227 3.402 10.368 1.00 90.19 101 VAL A C 1
ATOM 784 O O . VAL A 1 101 ? 0.715 3.512 9.254 1.00 90.19 101 VAL A O 1
ATOM 787 N N . LEU A 1 102 ? 2.542 3.465 10.565 1.00 91.75 102 LEU A N 1
ATOM 788 C CA . LEU A 1 102 ? 3.517 3.617 9.494 1.00 91.75 102 LEU A CA 1
ATOM 789 C C . LEU A 1 102 ? 4.512 2.459 9.547 1.00 91.75 102 LEU A C 1
ATOM 791 O O . LEU A 1 102 ? 5.133 2.217 10.581 1.00 91.75 102 LEU A O 1
ATOM 795 N N . LEU A 1 103 ? 4.687 1.771 8.419 1.00 91.06 103 LEU A N 1
ATOM 796 C CA . LEU A 1 103 ? 5.767 0.807 8.259 1.00 91.06 103 LEU A CA 1
ATOM 797 C C . LEU A 1 103 ? 7.053 1.559 7.910 1.00 91.06 103 LEU A C 1
ATOM 799 O O . LEU A 1 103 ? 7.143 2.182 6.852 1.00 91.06 103 LEU A O 1
ATOM 803 N N . THR A 1 104 ? 8.050 1.489 8.786 1.00 90.00 104 THR A N 1
ATOM 804 C CA . THR A 1 104 ? 9.358 2.110 8.563 1.00 90.00 104 THR A CA 1
ATOM 805 C C . THR A 1 104 ? 10.393 1.051 8.224 1.00 90.00 104 THR A C 1
ATOM 807 O O . THR A 1 104 ? 10.465 0.016 8.886 1.00 90.00 104 THR A O 1
ATOM 810 N N . THR A 1 105 ? 11.231 1.325 7.231 1.00 85.06 105 THR A N 1
ATOM 811 C CA . THR A 1 105 ? 12.494 0.601 7.066 1.00 85.06 105 THR A CA 1
ATOM 812 C C . THR A 1 105 ? 13.537 1.245 7.967 1.00 85.06 105 T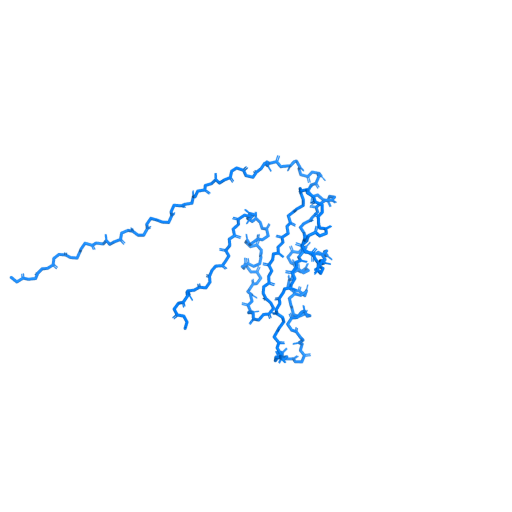HR A C 1
ATOM 814 O O . THR A 1 105 ? 13.430 2.435 8.273 1.00 85.06 105 THR A O 1
ATOM 817 N N . ASP A 1 106 ? 14.542 0.485 8.389 1.00 83.25 106 ASP A N 1
ATOM 818 C CA . ASP A 1 106 ? 15.693 1.088 9.055 1.00 83.25 106 ASP A CA 1
ATOM 819 C C . ASP A 1 106 ? 16.319 2.128 8.100 1.00 83.25 106 ASP A C 1
ATOM 821 O O . ASP A 1 106 ? 16.544 1.802 6.928 1.00 83.25 106 ASP A O 1
ATOM 825 N N . PRO A 1 107 ? 16.530 3.387 8.527 1.00 66.94 107 PRO A N 1
ATOM 826 C CA . PRO A 1 107 ? 17.221 4.380 7.711 1.00 66.94 107 PRO A CA 1
ATOM 827 C C . PRO A 1 107 ? 18.691 4.021 7.432 1.00 66.94 107 PRO A C 1
ATOM 829 O O . PRO A 1 107 ? 19.286 4.647 6.562 1.00 66.94 107 PRO A O 1
ATOM 832 N N . ALA A 1 108 ? 19.274 3.041 8.134 1.00 56.94 108 ALA A N 1
ATOM 833 C CA . ALA A 1 108 ? 20.655 2.586 7.952 1.00 56.94 108 ALA A CA 1
ATOM 834 C C . ALA A 1 108 ? 20.826 1.491 6.873 1.00 56.94 108 ALA A C 1
ATOM 836 O O . ALA A 1 108 ? 21.608 0.556 7.059 1.00 56.94 108 ALA A O 1
ATOM 837 N N . GLY A 1 109 ? 20.076 1.591 5.772 1.00 50.56 109 GLY A N 1
ATOM 838 C CA . GLY A 1 109 ? 20.315 0.794 4.562 1.00 50.56 109 GLY A CA 1
ATOM 839 C C . GLY A 1 109 ? 21.583 1.217 3.833 1.00 50.56 109 GLY A C 1
ATOM 840 O O . GLY A 1 109 ? 21.809 2.443 3.727 1.00 50.56 109 GLY A O 1
#

Radius of gyration: 18.32 Å; chains: 1; bounding box: 60×27×52 Å

Sequence (109 aa):
MKGGKRGLKASCGSKKERVADFPAERRRMMGPCAFIFKESAVPLWGLSSRRRLERVLRRAGITDFTEDPGSVPAGRTVLLIRGDYLYDDRVINALVETPGVLLTTDPAG

pLDDT: mean 74.48, std 22.55, range [27.73, 94.12]